Protein AF-A0A7S1Y1C9-F1 (afdb_monomer_lite)

Foldseek 3Di:
DDDDDDPDDPVRCCVQQVCQQVDFAPRWRGRDGVVCVVVLLVVCLVPLDQEAEAEDCQQVRVQVVSQVSNCVNQNPVSHAAYEYDYPDCPNHDPVSVVDPRYD

Radius of gyration: 14.87 Å; chains: 1; bounding box: 33×36×39 Å

Secondary structure (DSSP, 8-state):
------SS-HHHHHHHHGGGGG-EETTEE----HHHHHHHHHHHHHH--SEEEEE--TTSHHHHHHHHHHHHHH-TTT--EEEEE-S--TTS-HHHHT-TTB-

Structure (mmCIF, N/CA/C/O backbone):
data_AF-A0A7S1Y1C9-F1
#
_entry.id   AF-A0A7S1Y1C9-F1
#
loop_
_atom_site.group_PDB
_atom_site.id
_atom_site.type_symbol
_atom_site.label_atom_id
_atom_site.label_alt_id
_atom_site.label_comp_id
_atom_site.label_asym_id
_atom_site.label_entity_id
_atom_site.label_seq_id
_atom_site.pdbx_PDB_ins_code
_atom_site.Cartn_x
_atom_site.Cartn_y
_atom_site.Cartn_z
_atom_site.occupancy
_atom_site.B_iso_or_equiv
_atom_site.auth_seq_id
_atom_site.auth_comp_id
_atom_site.auth_asym_id
_atom_site.auth_atom_id
_atom_site.pdbx_PDB_model_num
ATOM 1 N N . GLU A 1 1 ? 8.794 -25.737 -10.162 1.00 67.81 1 GLU A N 1
ATOM 2 C CA . GLU A 1 1 ? 9.215 -24.558 -10.940 1.00 67.81 1 GLU A CA 1
ATOM 3 C C . GLU A 1 1 ? 7.942 -23.861 -11.404 1.00 67.81 1 GLU A C 1
ATOM 5 O O . GLU A 1 1 ? 7.110 -24.524 -12.014 1.00 67.81 1 GLU A O 1
ATOM 10 N N . ARG A 1 2 ? 7.676 -22.625 -10.960 1.00 68.38 2 ARG A N 1
ATOM 11 C CA . ARG A 1 2 ? 6.470 -21.890 -11.379 1.00 68.38 2 ARG A CA 1
ATOM 12 C C . ARG A 1 2 ? 6.792 -21.251 -12.723 1.00 68.38 2 ARG A C 1
ATOM 14 O O . ARG A 1 2 ? 7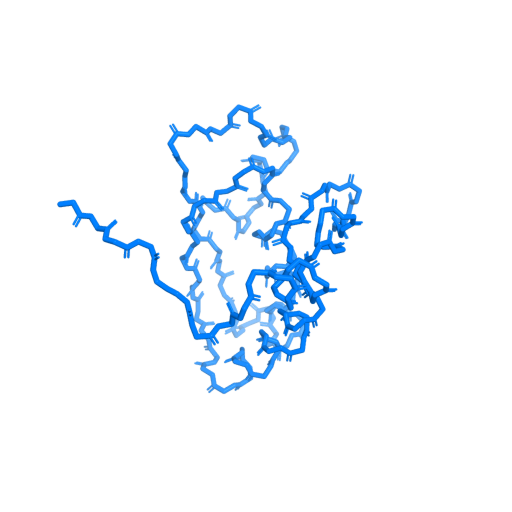.672 -20.403 -12.777 1.00 68.38 2 ARG A O 1
ATOM 21 N N . GLU A 1 3 ? 6.109 -21.659 -13.783 1.00 79.88 3 GLU A N 1
ATOM 22 C CA . GLU A 1 3 ?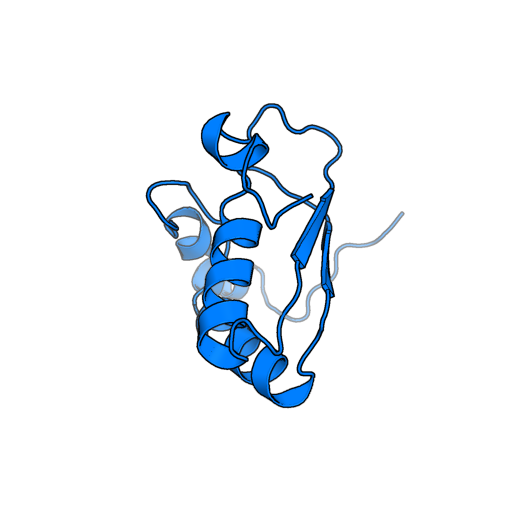 6.223 -20.968 -15.066 1.00 79.88 3 GLU A CA 1
ATOM 23 C C . GLU A 1 3 ? 5.535 -19.603 -14.973 1.00 79.88 3 GLU A C 1
ATOM 25 O O . GLU A 1 3 ? 4.352 -19.511 -14.629 1.00 79.88 3 GLU A O 1
ATOM 30 N N . GLU A 1 4 ? 6.273 -18.538 -15.275 1.00 73.00 4 GLU A N 1
ATOM 31 C CA . GLU A 1 4 ? 5.704 -17.204 -15.427 1.00 73.00 4 GLU A CA 1
ATOM 32 C C . GLU A 1 4 ? 4.988 -17.126 -16.777 1.00 73.00 4 GLU A C 1
ATOM 34 O O . GLU A 1 4 ? 5.609 -17.062 -17.836 1.00 73.00 4 GLU A O 1
ATOM 39 N N . ARG A 1 5 ? 3.656 -17.191 -16.743 1.00 79.88 5 ARG A N 1
ATOM 40 C CA . ARG A 1 5 ? 2.795 -17.050 -17.920 1.00 79.88 5 ARG A CA 1
ATOM 41 C C . ARG A 1 5 ? 1.892 -15.835 -17.743 1.00 79.88 5 ARG A C 1
ATOM 43 O O . ARG A 1 5 ? 1.359 -15.609 -16.658 1.00 79.88 5 ARG A O 1
ATOM 50 N N . THR A 1 6 ? 1.703 -15.081 -18.818 1.00 78.88 6 THR A N 1
ATOM 51 C CA . THR A 1 6 ? 0.768 -13.956 -18.899 1.00 78.88 6 THR A CA 1
ATOM 52 C C . THR A 1 6 ? 0.049 -14.003 -20.245 1.00 78.88 6 THR A C 1
ATOM 54 O O . THR A 1 6 ? 0.651 -14.354 -21.257 1.00 78.88 6 THR A O 1
ATOM 57 N N . GLU A 1 7 ? -1.238 -13.658 -20.253 1.00 85.81 7 GLU A N 1
ATOM 58 C CA . GLU A 1 7 ? -2.027 -13.493 -21.484 1.00 85.81 7 GLU A CA 1
ATOM 59 C C . GLU A 1 7 ? -1.678 -12.181 -22.212 1.00 85.81 7 GLU A C 1
ATOM 61 O O . GLU A 1 7 ? -2.046 -11.980 -23.369 1.00 85.81 7 GLU A O 1
ATOM 66 N N . LEU A 1 8 ? -0.961 -11.268 -21.545 1.00 84.44 8 LEU A N 1
ATOM 67 C CA . LEU A 1 8 ? -0.495 -10.021 -22.141 1.00 84.44 8 LEU A CA 1
ATOM 68 C C . LEU A 1 8 ? 0.840 -10.249 -22.861 1.00 84.44 8 LEU A C 1
ATOM 70 O O . LEU A 1 8 ? 1.808 -10.662 -22.219 1.00 84.44 8 LEU A O 1
ATOM 74 N N . PRO A 1 9 ? 0.954 -9.914 -24.160 1.00 90.31 9 PRO A N 1
ATOM 75 C CA . PRO A 1 9 ? 2.252 -9.842 -24.819 1.00 90.31 9 PRO A CA 1
ATOM 76 C C . PRO A 1 9 ? 3.196 -8.916 -24.043 1.00 90.31 9 PRO A C 1
ATOM 78 O O . PRO A 1 9 ? 2.772 -7.847 -23.607 1.00 90.31 9 PRO A O 1
ATOM 81 N N . VAL A 1 10 ? 4.475 -9.284 -23.915 1.00 85.81 10 VAL A N 1
ATOM 82 C CA . VAL A 1 10 ? 5.470 -8.512 -23.138 1.00 85.81 10 VAL A CA 1
ATOM 83 C C . VAL A 1 10 ? 5.494 -7.039 -23.551 1.00 85.81 10 VAL A C 1
ATOM 85 O O . VAL A 1 10 ? 5.363 -6.169 -22.700 1.00 85.8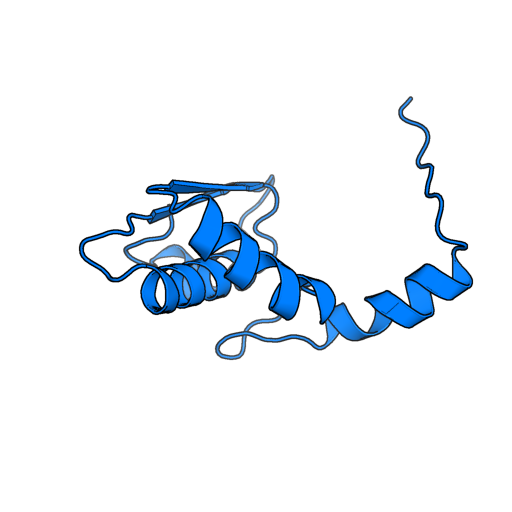1 10 VAL A O 1
ATOM 88 N N . ALA A 1 11 ? 5.522 -6.759 -24.856 1.00 89.50 11 ALA A N 1
ATOM 89 C CA . ALA A 1 11 ? 5.507 -5.390 -25.376 1.00 89.50 11 ALA A CA 1
ATOM 90 C C . ALA A 1 11 ? 4.258 -4.591 -24.951 1.00 89.50 11 ALA A C 1
ATOM 92 O O . ALA A 1 11 ? 4.328 -3.380 -24.751 1.00 89.50 11 ALA A O 1
ATOM 93 N N . LEU A 1 12 ? 3.107 -5.257 -24.800 1.00 87.88 12 LEU A N 1
ATOM 94 C CA . LEU A 1 12 ? 1.895 -4.615 -24.296 1.00 87.88 12 LEU A CA 1
ATOM 95 C C . LEU A 1 12 ? 1.994 -4.375 -22.786 1.00 87.88 12 LEU A C 1
ATOM 97 O O . LEU A 1 12 ? 1.654 -3.288 -22.331 1.00 87.88 12 LEU A O 1
ATOM 101 N N . ALA A 1 13 ? 2.478 -5.353 -22.017 1.00 85.94 13 ALA A N 1
ATOM 102 C CA . ALA A 1 13 ? 2.677 -5.196 -20.578 1.00 85.94 13 ALA A CA 1
ATOM 103 C C . ALA A 1 13 ? 3.651 -4.048 -20.266 1.00 85.94 13 ALA A C 1
ATOM 105 O O . ALA A 1 13 ? 3.341 -3.203 -19.433 1.00 85.94 13 ALA A O 1
ATOM 106 N N . GLU A 1 14 ? 4.768 -3.952 -20.986 1.00 86.25 14 GLU A N 1
ATOM 107 C CA . GLU A 1 14 ? 5.722 -2.843 -20.871 1.00 86.25 14 GLU A CA 1
ATOM 108 C C . GLU A 1 14 ? 5.070 -1.497 -21.194 1.00 86.25 14 GLU A C 1
ATOM 110 O O . GLU A 1 14 ? 5.252 -0.528 -20.461 1.00 86.25 14 GLU A O 1
ATOM 115 N N . HIS A 1 15 ? 4.257 -1.430 -22.250 1.00 86.75 15 HIS A N 1
ATOM 116 C CA . HIS A 1 15 ? 3.580 -0.190 -22.622 1.00 86.75 15 HIS A CA 1
ATOM 117 C C . HIS A 1 15 ? 2.543 0.259 -21.580 1.00 86.75 15 HIS A C 1
ATOM 119 O O . HIS A 1 15 ? 2.413 1.450 -21.307 1.00 86.75 15 HIS A O 1
ATOM 125 N N . LEU A 1 16 ? 1.804 -0.687 -20.993 1.00 84.50 16 LEU A N 1
ATOM 126 C CA . LEU A 1 16 ? 0.743 -0.400 -20.026 1.00 84.50 16 LEU A CA 1
ATOM 127 C C . LEU A 1 16 ? 1.267 -0.149 -18.608 1.00 84.50 16 LEU A C 1
ATOM 129 O O . LEU A 1 16 ? 0.696 0.660 -17.877 1.00 84.50 16 LEU A O 1
ATOM 133 N N . LEU A 1 17 ? 2.323 -0.860 -18.210 1.00 86.00 17 LEU A N 1
ATOM 134 C CA . LEU A 1 17 ? 2.818 -0.891 -16.834 1.00 86.00 17 LEU A CA 1
ATOM 135 C C . LEU A 1 17 ? 4.140 -0.149 -16.661 1.00 86.00 17 LEU A C 1
ATOM 137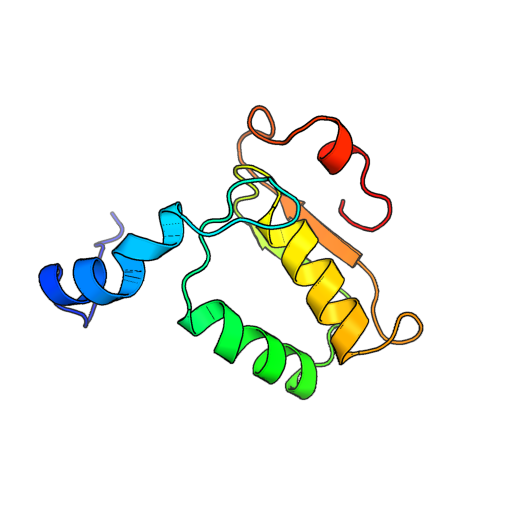 O O . LEU A 1 17 ? 4.480 0.190 -15.535 1.00 86.00 17 LEU A O 1
ATOM 141 N N . GLY A 1 18 ? 4.874 0.151 -17.736 1.00 83.00 18 GLY A N 1
ATOM 142 C CA . GLY A 1 18 ? 6.206 0.758 -17.656 1.00 83.00 18 GLY A CA 1
ATOM 143 C C . GLY A 1 18 ? 6.230 2.096 -16.920 1.00 83.00 18 GLY A C 1
ATOM 144 O O . GLY A 1 18 ? 7.205 2.418 -16.260 1.00 83.00 18 GLY A O 1
ATOM 145 N N . ALA A 1 19 ? 5.126 2.848 -16.933 1.00 84.75 19 ALA A N 1
ATOM 146 C CA . ALA A 1 19 ? 5.039 4.110 -16.203 1.00 84.75 19 ALA A CA 1
ATOM 147 C C . ALA A 1 19 ? 4.877 3.956 -14.674 1.00 84.75 19 ALA A C 1
ATOM 149 O O . ALA A 1 19 ? 4.954 4.955 -13.959 1.00 84.75 19 ALA A O 1
ATOM 150 N N . GLN A 1 20 ? 4.636 2.743 -14.156 1.00 88.75 20 GLN A N 1
ATOM 151 C CA . GLN A 1 20 ? 4.378 2.515 -12.726 1.00 88.75 20 GLN A CA 1
ATOM 152 C C . GLN A 1 20 ? 5.564 2.909 -11.838 1.00 88.75 20 GLN A C 1
ATOM 154 O O . GLN A 1 20 ? 5.354 3.349 -10.712 1.00 88.75 20 GLN A O 1
ATOM 159 N N . GLU A 1 21 ? 6.791 2.823 -12.361 1.00 86.38 21 GLU A N 1
ATOM 160 C CA . GLU A 1 21 ? 8.024 3.201 -11.658 1.00 86.38 21 GLU A CA 1
ATOM 161 C C . GLU A 1 21 ? 8.088 4.698 -11.310 1.00 86.38 21 GLU A C 1
ATOM 163 O O . GLU A 1 21 ? 8.771 5.097 -10.366 1.00 86.38 21 GLU A O 1
ATOM 168 N N . PHE A 1 22 ? 7.336 5.532 -12.037 1.00 90.56 22 PHE A N 1
ATOM 169 C CA . PHE A 1 22 ? 7.258 6.973 -11.801 1.00 90.56 22 PHE A CA 1
ATOM 170 C C . PHE A 1 22 ? 6.148 7.366 -10.832 1.00 90.56 22 PHE A C 1
ATOM 172 O O . PHE A 1 22 ? 6.020 8.548 -10.500 1.00 90.56 22 PHE A O 1
ATOM 179 N N . THR A 1 23 ? 5.312 6.422 -10.391 1.00 93.75 23 THR A N 1
ATOM 180 C CA . THR A 1 23 ? 4.260 6.771 -9.439 1.00 93.75 23 THR A CA 1
ATOM 181 C C . THR A 1 23 ? 4.849 6.981 -8.055 1.00 93.75 23 THR A C 1
ATOM 183 O O . THR A 1 23 ? 5.796 6.324 -7.627 1.00 93.75 23 THR A O 1
ATOM 186 N N . MET A 1 24 ? 4.313 7.972 -7.354 1.00 95.44 24 MET A N 1
ATOM 187 C CA . MET A 1 24 ? 4.766 8.335 -6.023 1.00 95.44 24 MET A CA 1
ATOM 188 C C . MET A 1 24 ? 3.559 8.663 -5.163 1.00 95.44 24 MET A C 1
ATOM 190 O O . MET A 1 24 ? 2.585 9.251 -5.638 1.00 95.44 24 MET A O 1
ATOM 194 N N . TRP A 1 25 ? 3.652 8.343 -3.880 1.00 96.19 25 TRP A N 1
ATOM 195 C CA . TRP A 1 25 ? 2.700 8.803 -2.884 1.00 96.19 25 TRP A CA 1
ATOM 196 C C . TRP A 1 25 ? 3.451 9.473 -1.744 1.00 96.19 25 TRP A C 1
ATOM 198 O O . TRP A 1 25 ? 4.408 8.918 -1.212 1.00 96.19 25 TRP A O 1
ATOM 208 N N . ARG A 1 26 ? 3.058 10.709 -1.409 1.00 94.12 26 ARG A N 1
ATOM 209 C CA . ARG A 1 26 ? 3.721 11.538 -0.382 1.00 94.12 26 ARG A CA 1
ATOM 210 C C . ARG A 1 26 ? 5.248 11.650 -0.556 1.00 94.12 26 ARG A C 1
ATOM 212 O O . ARG A 1 26 ? 5.980 11.744 0.418 1.00 94.12 26 ARG A O 1
ATOM 219 N N . GLY A 1 27 ? 5.723 11.666 -1.803 1.00 94.69 27 GLY A N 1
ATOM 220 C CA . GLY A 1 27 ? 7.150 11.790 -2.119 1.00 94.69 27 GLY A CA 1
ATOM 221 C C . GLY A 1 27 ? 7.953 10.488 -2.024 1.00 94.69 27 GLY A C 1
ATOM 222 O O . GLY A 1 27 ? 9.160 10.528 -2.238 1.00 94.69 27 GLY A O 1
ATOM 223 N N . VAL A 1 28 ? 7.309 9.342 -1.777 1.00 95.50 28 VAL A N 1
ATOM 224 C CA . VAL A 1 28 ? 7.945 8.016 -1.790 1.00 95.50 28 VAL A CA 1
ATOM 225 C C . VAL A 1 28 ? 7.485 7.245 -3.026 1.00 95.50 28 VAL A C 1
ATOM 227 O O . VAL A 1 28 ? 6.303 7.279 -3.376 1.00 95.50 28 VAL A O 1
ATOM 230 N N . SER A 1 29 ? 8.422 6.587 -3.715 1.00 94.12 29 SER A N 1
ATOM 231 C CA . SER A 1 29 ? 8.119 5.799 -4.914 1.00 94.12 29 SER A CA 1
ATOM 232 C C . SER A 1 29 ? 7.150 4.667 -4.587 1.00 94.12 29 SER A C 1
ATOM 234 O O . SER A 1 29 ? 7.281 3.968 -3.582 1.00 94.12 29 SER A O 1
ATOM 236 N N . MET A 1 30 ? 6.168 4.515 -5.462 1.00 91.69 30 MET A N 1
ATOM 237 C CA . MET A 1 30 ? 5.132 3.505 -5.418 1.00 91.69 30 MET A CA 1
ATOM 238 C C . MET A 1 30 ? 5.152 2.777 -6.766 1.00 91.69 30 MET A C 1
ATOM 240 O O . MET A 1 30 ? 5.375 3.396 -7.794 1.00 91.69 30 MET A O 1
ATOM 244 N N . TYR A 1 31 ? 4.937 1.463 -6.780 1.00 92.19 31 TYR A N 1
ATOM 245 C CA . TYR A 1 31 ? 4.923 0.655 -8.009 1.00 92.19 31 TYR A CA 1
ATOM 246 C C . TYR A 1 31 ? 3.487 0.243 -8.332 1.00 92.19 31 TYR A C 1
ATOM 248 O O . TYR A 1 31 ? 3.155 -0.939 -8.402 1.00 92.19 31 TYR A O 1
ATOM 256 N N . LYS A 1 32 ? 2.602 1.238 -8.428 1.00 93.06 32 LYS A N 1
ATOM 257 C CA . LYS A 1 32 ? 1.191 1.045 -8.775 1.00 93.06 32 LYS A CA 1
ATOM 258 C C . LYS A 1 32 ? 0.932 1.707 -10.118 1.00 93.06 32 LYS A C 1
ATOM 260 O O . LYS A 1 32 ? 1.307 2.851 -10.338 1.00 93.06 32 LYS A O 1
ATOM 265 N N . CYS A 1 33 ? 0.309 0.991 -11.038 1.00 91.88 33 CYS A N 1
ATOM 266 C CA . CYS A 1 33 ? -0.020 1.510 -12.358 1.00 91.88 33 CYS A CA 1
ATOM 267 C C . CYS A 1 33 ? -1.360 2.264 -12.337 1.00 91.88 33 CYS A C 1
ATOM 269 O O . CYS A 1 33 ? -2.134 2.176 -11.387 1.00 91.88 33 CYS A O 1
ATOM 271 N N . MET A 1 34 ? -1.693 2.979 -13.415 1.00 89.38 34 MET A N 1
ATOM 272 C CA . MET A 1 34 ? -2.958 3.731 -13.500 1.00 89.38 34 MET A CA 1
ATOM 273 C C . MET A 1 34 ? -4.208 2.853 -13.330 1.00 89.38 34 MET A C 1
ATOM 275 O O . MET A 1 34 ? -5.236 3.328 -12.850 1.00 89.38 34 MET A O 1
ATOM 279 N N . TYR A 1 35 ? -4.124 1.568 -13.681 1.00 91.06 35 TYR A N 1
ATOM 280 C CA . TYR A 1 35 ? -5.219 0.625 -13.460 1.00 91.06 35 TYR A CA 1
ATOM 281 C C . TYR A 1 35 ? -5.460 0.373 -11.973 1.00 91.06 35 TYR A C 1
ATOM 283 O O . TYR A 1 35 ? -6.613 0.308 -11.560 1.00 91.06 35 TYR A O 1
ATOM 291 N N . ASP A 1 36 ? -4.410 0.315 -11.153 1.00 93.19 36 ASP A N 1
ATOM 292 C CA . ASP A 1 36 ? -4.543 0.178 -9.701 1.00 93.19 36 ASP A CA 1
ATOM 293 C C . ASP A 1 36 ? -5.316 1.366 -9.116 1.00 93.19 36 ASP A C 1
ATOM 295 O O . ASP A 1 36 ? -6.251 1.185 -8.333 1.00 93.19 36 ASP A O 1
ATOM 299 N N . PHE A 1 37 ? -4.991 2.583 -9.559 1.00 92.69 37 PHE A N 1
ATOM 300 C CA . PHE A 1 37 ? -5.692 3.798 -9.138 1.00 92.69 37 PHE A CA 1
ATOM 301 C C . PHE A 1 37 ? -7.183 3.790 -9.486 1.00 92.69 37 PHE A C 1
ATOM 303 O O . PHE A 1 37 ? -7.963 4.422 -8.778 1.00 92.69 37 PHE A O 1
ATOM 310 N N . LEU A 1 38 ? -7.589 3.076 -10.540 1.00 94.00 38 LEU A N 1
ATOM 311 C CA . LEU A 1 38 ? -8.996 2.901 -10.895 1.00 94.00 38 LEU A CA 1
ATOM 312 C C . LEU A 1 38 ? -9.653 1.745 -10.130 1.00 94.00 38 LEU A C 1
ATOM 314 O O . LEU A 1 38 ? -10.783 1.878 -9.665 1.00 94.00 38 LEU A O 1
ATOM 318 N N . MET A 1 39 ? -8.965 0.611 -10.007 1.00 96.38 39 MET A N 1
ATOM 319 C CA . MET A 1 39 ? -9.549 -0.637 -9.515 1.00 96.38 39 MET A CA 1
ATOM 320 C C . MET A 1 39 ? -9.666 -0.686 -7.993 1.00 96.38 39 MET A C 1
ATOM 322 O O . MET A 1 39 ? -10.693 -1.125 -7.478 1.00 96.38 39 MET A O 1
ATOM 326 N N . TYR A 1 40 ? -8.654 -0.226 -7.253 1.00 96.94 40 TYR A N 1
ATOM 327 C CA . TYR A 1 40 ? -8.688 -0.299 -5.792 1.00 96.94 40 TYR A CA 1
ATOM 328 C C . TYR A 1 40 ? -9.816 0.525 -5.150 1.00 96.94 40 TYR A C 1
ATOM 330 O O . TYR A 1 40 ? -10.446 -0.002 -4.235 1.00 96.94 40 TYR A O 1
ATOM 338 N N . PRO A 1 41 ? -10.160 1.749 -5.603 1.00 96.00 41 PRO A N 1
ATOM 339 C CA . PRO A 1 41 ? -11.328 2.456 -5.074 1.00 96.00 41 PRO A CA 1
ATOM 340 C C . PRO A 1 41 ? -12.630 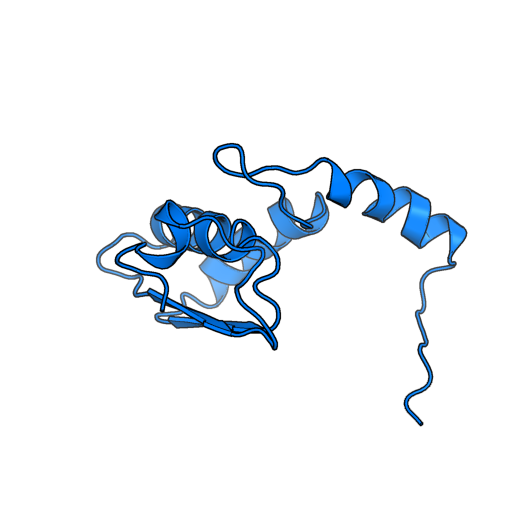1.665 -5.254 1.00 96.00 41 PRO A C 1
ATOM 342 O O . PRO A 1 41 ? -13.423 1.573 -4.318 1.00 96.00 41 PRO A O 1
ATOM 345 N N . LEU A 1 42 ? -12.829 1.053 -6.429 1.00 97.44 42 LEU A N 1
ATOM 346 C CA . LEU A 1 42 ? -14.003 0.219 -6.709 1.00 97.44 42 LEU A CA 1
ATOM 347 C C . LEU A 1 42 ? -14.044 -0.993 -5.772 1.00 97.44 42 LEU A C 1
ATOM 349 O O . LEU A 1 42 ? -15.061 -1.243 -5.127 1.00 97.44 42 LEU A O 1
ATOM 353 N N . LEU A 1 43 ? -12.909 -1.682 -5.628 1.00 97.44 43 LEU A N 1
ATOM 354 C CA . LEU A 1 43 ? -12.767 -2.838 -4.748 1.00 97.44 43 LEU A CA 1
ATOM 355 C C . LEU A 1 43 ? -13.032 -2.484 -3.278 1.00 97.44 43 LEU A C 1
ATOM 357 O O . LEU A 1 43 ? -13.696 -3.234 -2.566 1.00 97.44 43 LEU A O 1
ATOM 361 N N . LEU A 1 44 ? -12.527 -1.338 -2.814 1.00 96.75 44 LEU A N 1
ATOM 362 C CA . LEU A 1 44 ? -12.740 -0.868 -1.447 1.00 96.75 44 LEU A CA 1
ATOM 363 C C . LEU A 1 44 ? -14.217 -0.579 -1.189 1.00 96.75 44 LEU A C 1
ATOM 365 O O . LEU A 1 44 ? -14.735 -1.010 -0.162 1.00 96.75 44 LEU A O 1
ATOM 369 N N . GLN A 1 45 ? -14.903 0.104 -2.109 1.00 95.62 45 GLN A N 1
ATOM 370 C CA . GLN A 1 45 ? -16.337 0.379 -1.975 1.00 95.62 45 GLN A CA 1
ATOM 371 C C . GLN A 1 45 ? -17.174 -0.902 -1.935 1.00 95.62 45 GLN A C 1
ATOM 373 O O . GLN A 1 45 ? -18.124 -0.979 -1.156 1.00 95.62 45 GLN A O 1
ATOM 378 N N . GLU A 1 46 ? -16.808 -1.903 -2.735 1.00 97.31 46 GLU A N 1
ATOM 379 C CA . GLU A 1 46 ? -17.504 -3.187 -2.791 1.00 97.31 46 GLU A CA 1
ATOM 380 C C . GLU A 1 46 ? -17.263 -4.035 -1.534 1.00 97.31 46 GLU A C 1
ATOM 382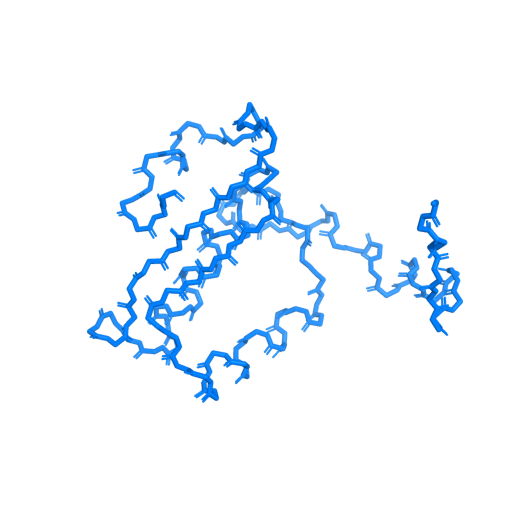 O O . GLU A 1 46 ? -18.214 -4.483 -0.894 1.00 97.31 46 GLU A O 1
ATOM 387 N N . LEU A 1 47 ? -15.999 -4.238 -1.150 1.00 96.56 47 LEU A N 1
ATOM 388 C CA . LEU A 1 47 ? -15.635 -5.157 -0.068 1.00 96.56 47 LEU A CA 1
ATOM 389 C C . LEU A 1 47 ? -15.724 -4.535 1.326 1.00 96.56 47 LEU A C 1
ATOM 391 O O . LEU A 1 47 ? -15.901 -5.256 2.307 1.00 96.56 47 LEU A O 1
ATOM 395 N N . ARG A 1 48 ? -15.554 -3.212 1.428 1.00 95.62 48 ARG A N 1
ATOM 396 C CA . ARG A 1 48 ? -15.509 -2.443 2.684 1.00 95.62 48 ARG A CA 1
ATOM 397 C C . ARG A 1 48 ? -14.663 -3.115 3.785 1.00 95.62 48 ARG A C 1
ATOM 399 O O . ARG A 1 48 ? -15.165 -3.340 4.892 1.00 95.62 48 ARG A O 1
ATOM 406 N N . PRO A 1 49 ? -13.394 -3.474 3.509 1.00 96.19 49 PRO A N 1
ATOM 407 C CA . PRO A 1 49 ? -12.575 -4.229 4.452 1.00 96.19 49 PRO A CA 1
ATOM 408 C C . PRO A 1 49 ? -12.297 -3.439 5.738 1.00 96.19 49 PRO A C 1
ATOM 410 O O . PRO A 1 49 ? -12.219 -2.215 5.729 1.00 96.19 49 PRO A O 1
ATOM 413 N N . LYS A 1 50 ? -12.080 -4.154 6.850 1.00 95.50 50 LYS A N 1
ATOM 414 C CA . LYS A 1 50 ? -11.545 -3.577 8.101 1.00 95.50 50 LYS A CA 1
ATOM 415 C C . LYS A 1 50 ? -10.022 -3.662 8.195 1.00 95.50 50 LYS A C 1
ATOM 417 O O . LYS A 1 50 ? -9.414 -2.870 8.906 1.00 95.50 50 LYS A O 1
ATOM 422 N N . THR A 1 51 ? -9.425 -4.602 7.472 1.00 96.00 51 THR A N 1
ATOM 423 C CA . THR A 1 51 ? -7.980 -4.822 7.439 1.00 96.00 51 THR A CA 1
ATOM 424 C C . THR A 1 51 ? -7.571 -5.171 6.019 1.00 96.00 51 THR A C 1
ATOM 426 O O . THR A 1 51 ? -8.247 -5.973 5.373 1.00 96.00 51 THR A O 1
ATOM 429 N N . ILE A 1 52 ? -6.469 -4.596 5.545 1.00 97.44 52 ILE A N 1
ATOM 430 C CA . ILE A 1 52 ? -5.825 -4.986 4.285 1.00 97.44 52 ILE A CA 1
ATOM 431 C C . ILE A 1 52 ? -4.483 -5.619 4.627 1.00 97.44 52 ILE A C 1
ATOM 433 O O . ILE A 1 52 ? -3.726 -5.070 5.422 1.00 97.44 52 ILE A O 1
ATOM 437 N N . ILE A 1 53 ? -4.209 -6.780 4.041 1.00 97.75 53 ILE A N 1
ATOM 438 C CA . ILE A 1 53 ? -2.922 -7.461 4.169 1.00 97.75 53 ILE A CA 1
ATOM 439 C C . ILE A 1 53 ? -2.177 -7.262 2.852 1.00 97.75 53 ILE A C 1
ATOM 441 O O . ILE A 1 53 ? -2.694 -7.615 1.791 1.00 97.75 53 ILE A O 1
ATOM 445 N N . GLU A 1 54 ? -0.988 -6.680 2.927 1.00 96.38 54 GLU A N 1
ATOM 446 C CA . GLU A 1 54 ? -0.091 -6.442 1.802 1.00 96.38 54 GLU A CA 1
ATOM 447 C C . GLU A 1 54 ? 1.162 -7.315 1.951 1.00 96.38 54 GLU A C 1
ATOM 449 O O . GLU A 1 54 ? 1.763 -7.412 3.021 1.00 96.38 54 GLU A O 1
ATOM 454 N N . THR A 1 55 ? 1.563 -7.969 0.864 1.00 97.00 55 THR A N 1
ATOM 455 C CA . THR A 1 55 ? 2.813 -8.732 0.798 1.00 97.00 55 THR A CA 1
ATOM 456 C C . THR A 1 55 ? 3.709 -8.099 -0.256 1.00 97.00 55 THR A C 1
ATOM 458 O O . THR A 1 55 ? 3.303 -7.989 -1.412 1.00 97.00 55 THR A O 1
ATOM 461 N N . GLY A 1 56 ? 4.914 -7.703 0.149 1.00 96.00 56 GLY A N 1
ATOM 462 C CA . GLY A 1 56 ? 5.818 -6.853 -0.619 1.00 96.00 56 GLY A CA 1
ATOM 463 C C . GLY A 1 56 ? 5.615 -5.382 -0.258 1.00 96.00 56 GLY A C 1
ATOM 464 O O . GLY A 1 56 ? 4.845 -4.685 -0.914 1.00 96.00 56 GLY A O 1
ATOM 465 N N . SER A 1 57 ? 6.307 -4.921 0.783 1.00 95.62 57 SER A N 1
ATOM 466 C CA . SER A 1 57 ? 6.308 -3.524 1.219 1.00 95.62 57 SER A CA 1
ATOM 467 C C . SER A 1 57 ? 7.181 -2.655 0.314 1.00 95.62 57 SER A C 1
ATOM 469 O O . SER A 1 57 ? 6.832 -1.505 0.062 1.00 95.62 57 SER A O 1
ATOM 471 N N . PHE A 1 58 ? 8.307 -3.174 -0.190 1.00 95.31 58 PHE A N 1
ATOM 472 C CA . PHE A 1 58 ? 9.314 -2.418 -0.940 1.00 95.31 58 PHE A CA 1
ATOM 473 C C . PHE A 1 58 ? 9.698 -1.099 -0.229 1.00 95.31 58 PHE A C 1
ATOM 475 O O . PHE A 1 58 ? 10.394 -1.138 0.781 1.00 95.31 58 PHE A O 1
ATOM 482 N N . CYS A 1 59 ? 9.222 0.061 -0.701 1.00 96.19 59 CYS A N 1
ATOM 483 C CA . CYS A 1 59 ? 9.435 1.371 -0.064 1.00 96.19 59 CYS A CA 1
ATOM 484 C C . CYS A 1 59 ? 8.309 1.810 0.894 1.00 96.19 59 CYS A C 1
ATOM 486 O O . CYS A 1 59 ? 8.351 2.912 1.431 1.00 96.19 59 CYS A O 1
ATOM 488 N N . GLY A 1 60 ? 7.268 1.001 1.081 1.00 96.06 60 GLY A N 1
ATOM 489 C CA . GLY A 1 60 ? 6.134 1.249 1.979 1.00 96.06 60 GLY A CA 1
ATOM 490 C C . GLY A 1 60 ? 5.077 2.228 1.453 1.00 96.06 60 GLY A C 1
ATOM 491 O O . GLY A 1 60 ? 4.010 2.364 2.050 1.00 96.06 60 GLY A O 1
ATOM 492 N N . ALA A 1 61 ? 5.319 2.899 0.322 1.00 96.62 61 ALA A N 1
ATOM 493 C CA . ALA A 1 61 ? 4.408 3.917 -0.206 1.00 96.62 61 ALA A CA 1
ATOM 494 C C . ALA A 1 61 ? 3.030 3.363 -0.600 1.00 96.62 61 ALA A C 1
ATOM 496 O O . ALA A 1 61 ? 2.029 4.061 -0.433 1.00 96.62 61 ALA A O 1
ATOM 497 N N . SER A 1 62 ? 2.960 2.123 -1.101 1.00 96.88 62 SER A N 1
ATOM 498 C CA . SER A 1 62 ? 1.691 1.498 -1.494 1.00 96.88 62 SER A CA 1
ATOM 499 C C . SER A 1 62 ? 0.776 1.248 -0.303 1.00 96.88 62 SER A C 1
ATOM 501 O O . SER A 1 62 ? -0.415 1.535 -0.409 1.00 96.88 62 SER A O 1
ATOM 503 N N . ALA A 1 63 ? 1.321 0.809 0.836 1.00 97.31 63 ALA A N 1
ATOM 504 C CA . ALA A 1 63 ? 0.570 0.691 2.080 1.00 97.31 63 ALA A CA 1
ATOM 505 C C . ALA A 1 63 ? 0.013 2.058 2.502 1.00 97.31 63 ALA A C 1
ATOM 507 O O . ALA A 1 63 ? -1.184 2.201 2.733 1.00 97.31 63 ALA A O 1
ATOM 508 N N . VAL A 1 64 ? 0.839 3.107 2.518 1.00 97.25 64 VAL A N 1
ATOM 509 C CA . VAL A 1 64 ? 0.377 4.458 2.887 1.00 97.25 64 VAL A CA 1
ATOM 510 C C . VAL A 1 64 ? -0.718 4.960 1.948 1.00 97.25 64 VAL A C 1
ATOM 512 O O . VAL A 1 64 ? -1.748 5.459 2.402 1.00 97.25 64 VAL A O 1
ATOM 515 N N . TRP A 1 65 ? -0.533 4.785 0.641 1.00 97.31 65 TRP A N 1
ATOM 516 C CA . TRP A 1 65 ? -1.536 5.136 -0.357 1.00 97.31 65 TRP A CA 1
ATOM 517 C C . TRP A 1 65 ? -2.845 4.372 -0.158 1.00 97.31 65 TRP A C 1
ATOM 519 O O . TRP A 1 65 ? -3.917 4.975 -0.155 1.00 97.31 65 TRP A O 1
ATOM 529 N N . MET A 1 66 ? -2.768 3.060 0.061 1.00 97.69 66 MET A N 1
ATOM 530 C CA . MET A 1 66 ? -3.937 2.218 0.288 1.00 97.69 66 MET A CA 1
ATOM 531 C C . MET A 1 66 ? -4.682 2.616 1.566 1.00 97.69 66 MET A C 1
ATOM 533 O O . MET A 1 66 ? -5.911 2.642 1.580 1.00 97.69 66 MET A O 1
ATOM 537 N N . HIS A 1 67 ? -3.954 2.978 2.625 1.00 96.75 67 HIS A N 1
ATOM 538 C CA . HIS A 1 67 ? -4.539 3.453 3.875 1.00 96.75 67 HIS A CA 1
ATOM 539 C C . HIS A 1 67 ? -5.281 4.777 3.663 1.00 96.75 67 HIS A C 1
ATOM 541 O O . HIS A 1 67 ? -6.423 4.924 4.104 1.00 96.75 67 HIS A O 1
ATOM 547 N N . ASP A 1 68 ? -4.657 5.733 2.972 1.00 96.25 68 ASP A N 1
ATOM 548 C CA . ASP A 1 68 ? -5.270 7.026 2.655 1.00 96.25 68 ASP A CA 1
ATOM 549 C C . ASP A 1 68 ? -6.513 6.844 1.774 1.00 96.25 68 ASP A C 1
ATOM 551 O O . ASP A 1 68 ? -7.553 7.475 1.998 1.00 96.25 68 ASP A O 1
ATOM 555 N N . LEU A 1 69 ? -6.435 5.929 0.805 1.00 96.38 69 LEU A N 1
ATOM 556 C CA . LEU A 1 69 ? -7.539 5.609 -0.083 1.00 96.38 69 LEU A CA 1
ATOM 557 C C . LEU A 1 69 ? -8.702 4.954 0.669 1.00 96.38 69 LEU A C 1
ATOM 559 O O . LEU A 1 69 ? -9.844 5.381 0.497 1.00 96.38 69 LEU A O 1
ATOM 563 N N . ALA A 1 70 ? -8.433 3.964 1.522 1.00 96.88 70 ALA A N 1
ATOM 564 C CA . ALA A 1 70 ? -9.443 3.299 2.342 1.00 96.88 70 ALA A CA 1
ATOM 565 C C . ALA A 1 70 ? -10.079 4.265 3.347 1.00 96.88 70 ALA A C 1
ATOM 567 O O . ALA A 1 70 ? -11.302 4.302 3.465 1.00 96.88 70 ALA A O 1
ATOM 568 N N . THR A 1 71 ? -9.278 5.126 3.977 1.00 95.88 71 THR A N 1
ATOM 569 C CA . THR A 1 71 ? -9.769 6.192 4.861 1.00 95.88 71 THR A CA 1
ATOM 570 C C . THR A 1 71 ? -10.728 7.124 4.122 1.00 95.88 71 THR A C 1
ATOM 572 O O . THR A 1 71 ? -11.816 7.412 4.617 1.00 95.88 71 THR A O 1
ATOM 575 N N . THR A 1 72 ? -10.360 7.547 2.909 1.00 95.00 72 THR A N 1
ATOM 576 C CA . THR A 1 72 ? -11.178 8.443 2.077 1.00 95.00 72 THR A CA 1
ATOM 577 C C . THR A 1 72 ? -12.468 7.773 1.597 1.00 95.00 72 THR A C 1
ATOM 579 O O . THR A 1 72 ? -13.519 8.406 1.566 1.00 95.00 72 THR A O 1
ATOM 582 N N . ASN A 1 73 ? -12.406 6.495 1.213 1.00 94.19 73 ASN A N 1
ATOM 583 C CA . ASN A 1 73 ? -13.539 5.773 0.629 1.00 94.19 73 ASN A CA 1
ATOM 584 C C . ASN A 1 73 ? -14.525 5.242 1.671 1.00 94.19 73 ASN A C 1
ATOM 586 O O . ASN A 1 73 ? -15.728 5.183 1.409 1.00 94.19 73 ASN A O 1
ATOM 590 N N . LEU A 1 74 ? -14.022 4.803 2.823 1.00 94.88 74 LEU A N 1
ATOM 591 C CA . LEU A 1 74 ? -14.807 4.054 3.799 1.00 94.88 74 LEU A CA 1
ATOM 592 C C . LEU A 1 74 ? -15.177 4.877 5.029 1.00 94.88 74 LEU A C 1
ATOM 594 O O . LEU A 1 74 ? -16.202 4.557 5.623 1.00 94.88 74 LEU A O 1
ATOM 598 N N . GLY A 1 75 ? -14.404 5.916 5.367 1.00 92.81 75 GLY A N 1
ATOM 599 C CA . GLY A 1 75 ? -14.517 6.661 6.625 1.00 92.81 75 GLY A CA 1
ATOM 600 C C . GLY A 1 75 ? -13.685 6.030 7.747 1.00 92.81 75 GLY A C 1
ATOM 601 O O . GLY A 1 75 ? -13.496 4.813 7.789 1.00 92.81 75 GLY A O 1
ATOM 602 N N . THR A 1 76 ? -13.172 6.848 8.670 1.00 87.69 76 THR A N 1
ATOM 603 C CA . THR A 1 76 ? -12.270 6.409 9.757 1.00 87.69 76 THR A CA 1
ATOM 604 C C . THR A 1 76 ? -12.960 5.530 10.798 1.00 87.69 76 THR A C 1
ATOM 606 O O . THR A 1 76 ? -12.313 4.719 11.447 1.00 87.69 76 THR A O 1
ATOM 609 N N . GLU A 1 77 ? -14.276 5.643 10.948 1.00 88.38 77 GLU A N 1
ATOM 610 C CA . GLU A 1 77 ? -15.089 4.780 11.807 1.00 88.38 77 GLU A CA 1
ATOM 611 C C . GLU A 1 77 ? -15.324 3.391 11.196 1.00 88.38 77 GLU A C 1
ATOM 613 O O . GLU A 1 77 ? -15.642 2.416 11.884 1.00 88.38 77 GLU A O 1
ATOM 618 N N . ASN A 1 78 ? -15.175 3.297 9.875 1.00 82.50 78 ASN A N 1
ATOM 619 C CA . ASN A 1 78 ? -15.538 2.133 9.090 1.00 82.50 78 ASN A CA 1
ATOM 620 C C . ASN A 1 78 ? -14.337 1.386 8.500 1.00 82.50 78 ASN A C 1
ATOM 622 O O . ASN A 1 78 ? -14.528 0.283 7.987 1.00 82.50 78 ASN A O 1
ATOM 626 N N . TRP A 1 79 ? -13.132 1.916 8.673 1.00 91.69 79 TRP A N 1
ATOM 627 C CA . TRP A 1 79 ? -11.850 1.384 8.225 1.00 91.69 79 TRP A CA 1
ATOM 628 C C . TRP A 1 79 ? -10.926 1.129 9.426 1.00 91.69 79 TRP A C 1
ATOM 630 O O . TRP A 1 79 ? -11.068 1.774 10.461 1.00 91.69 79 TRP A O 1
ATOM 640 N N . GLY A 1 80 ? -10.021 0.154 9.315 1.00 91.19 80 GLY A N 1
ATOM 641 C CA . GLY A 1 80 ? -9.055 -0.175 10.365 1.00 91.19 80 GLY A CA 1
ATOM 642 C C . GLY A 1 80 ? -7.625 0.129 9.939 1.00 91.19 80 GLY A C 1
ATOM 643 O O . GLY A 1 80 ? -7.207 1.283 9.943 1.00 91.19 80 GLY A O 1
ATOM 644 N N . LYS A 1 81 ? -6.857 -0.916 9.619 1.00 95.38 81 LYS A N 1
ATOM 645 C CA . LYS A 1 81 ? -5.404 -0.817 9.416 1.00 95.38 81 LYS A CA 1
ATOM 646 C C . LYS A 1 81 ? -4.900 -1.635 8.234 1.00 95.38 81 LYS A C 1
ATOM 648 O O . LYS A 1 81 ? -5.610 -2.484 7.690 1.00 95.38 81 LYS A O 1
ATOM 653 N N . ILE A 1 82 ? -3.638 -1.414 7.896 1.00 97.62 82 ILE A N 1
ATOM 654 C CA . ILE A 1 82 ? -2.888 -2.253 6.963 1.00 97.62 82 ILE A CA 1
ATOM 655 C C . ILE A 1 82 ? -1.865 -3.064 7.736 1.00 97.62 82 ILE A C 1
ATOM 657 O O . ILE A 1 82 ? -1.282 -2.562 8.689 1.00 97.62 82 ILE A O 1
ATOM 661 N N . ILE A 1 83 ? -1.679 -4.311 7.321 1.00 97.56 83 ILE A N 1
ATOM 662 C CA . ILE A 1 83 ? -0.557 -5.147 7.738 1.00 97.56 83 ILE A CA 1
ATOM 663 C C . ILE A 1 83 ? 0.289 -5.368 6.486 1.00 97.56 83 ILE A C 1
ATOM 665 O O . ILE A 1 83 ? -0.205 -5.987 5.542 1.00 97.56 83 ILE A O 1
ATOM 669 N N . SER A 1 84 ? 1.508 -4.831 6.442 1.00 97.50 84 SER A N 1
ATOM 670 C CA . SER A 1 84 ? 2.411 -4.941 5.291 1.00 97.50 84 SER A CA 1
ATOM 671 C C . SER A 1 84 ? 3.661 -5.722 5.682 1.00 97.50 84 SER A C 1
ATOM 673 O O . SER A 1 84 ? 4.346 -5.396 6.644 1.00 97.50 84 SER A O 1
ATOM 675 N N . SER A 1 85 ? 3.953 -6.783 4.935 1.00 96.94 85 SER A N 1
ATOM 676 C CA . SER A 1 85 ? 5.099 -7.656 5.204 1.00 96.94 85 SER A CA 1
ATOM 677 C C . SER A 1 85 ? 5.994 -7.795 3.983 1.00 96.94 85 SER A C 1
ATOM 679 O O . SER A 1 85 ? 5.494 -7.957 2.870 1.00 96.94 85 SER A O 1
ATOM 681 N N . ASP A 1 86 ? 7.303 -7.848 4.201 1.00 97.19 86 ASP A N 1
ATOM 682 C CA . ASP A 1 86 ? 8.315 -8.070 3.169 1.00 97.19 86 ASP A CA 1
ATOM 683 C C . ASP A 1 86 ? 9.448 -8.950 3.725 1.00 97.19 86 ASP A C 1
ATOM 685 O O . ASP A 1 86 ? 9.570 -9.134 4.938 1.00 97.19 86 ASP A O 1
ATOM 689 N N . ILE A 1 87 ? 10.290 -9.497 2.847 1.00 97.44 87 ILE A N 1
ATOM 690 C CA . ILE A 1 87 ? 11.505 -10.217 3.244 1.00 97.44 87 ILE A CA 1
ATOM 691 C C . ILE A 1 87 ? 12.520 -9.284 3.923 1.00 97.44 87 ILE A C 1
ATOM 693 O O . ILE A 1 87 ? 13.308 -9.730 4.755 1.00 97.44 87 ILE A O 1
ATOM 697 N N . THR A 1 88 ? 12.490 -7.991 3.589 1.00 96.12 88 THR A N 1
ATOM 698 C CA . THR A 1 88 ? 13.291 -6.941 4.225 1.00 96.12 88 THR A CA 1
ATOM 699 C C . THR A 1 88 ? 12.542 -5.611 4.221 1.00 96.12 88 THR A C 1
ATOM 701 O O . THR A 1 88 ? 11.839 -5.290 3.269 1.00 96.12 88 THR A O 1
ATOM 704 N N . LEU A 1 89 ? 12.724 -4.814 5.276 1.00 96.19 89 LEU A N 1
ATOM 705 C CA . LEU A 1 89 ? 12.150 -3.468 5.401 1.00 96.19 89 LEU A CA 1
ATOM 706 C C . LEU A 1 89 ? 13.200 -2.359 5.234 1.00 96.19 89 LEU A C 1
ATOM 708 O O . LEU A 1 89 ? 12.924 -1.196 5.505 1.00 96.19 89 LEU A O 1
ATOM 712 N N . GLU A 1 90 ? 14.409 -2.698 4.784 1.00 96.56 90 GLU A N 1
ATOM 713 C CA . GLU A 1 90 ? 15.526 -1.750 4.645 1.00 96.56 90 GLU A CA 1
ATOM 714 C C . GLU A 1 90 ? 15.245 -0.587 3.681 1.00 96.56 90 GLU A C 1
ATOM 716 O O . GLU A 1 90 ? 15.816 0.492 3.824 1.00 96.56 90 GLU A O 1
ATOM 721 N N . ASN A 1 91 ? 14.350 -0.806 2.715 1.00 95.44 91 ASN A N 1
ATOM 722 C CA . ASN A 1 91 ? 13.966 0.183 1.712 1.00 95.44 91 ASN A CA 1
ATOM 723 C C . ASN A 1 91 ? 12.809 1.082 2.176 1.00 95.44 91 ASN A C 1
ATOM 725 O O . ASN A 1 91 ? 12.457 2.027 1.466 1.00 95.44 91 ASN A O 1
ATOM 729 N N . VAL A 1 92 ? 12.215 0.801 3.342 1.00 96.44 92 VAL A N 1
ATOM 730 C CA . VAL A 1 92 ? 11.110 1.585 3.896 1.00 96.44 92 VAL A CA 1
ATOM 731 C C . VAL A 1 92 ? 11.678 2.777 4.675 1.00 96.44 92 VAL A C 1
ATOM 733 O O . VAL A 1 92 ? 12.440 2.585 5.627 1.00 96.44 92 VAL A O 1
ATOM 736 N N . PRO A 1 93 ? 11.310 4.018 4.312 1.00 95.62 93 PRO A N 1
ATOM 737 C CA . PRO A 1 93 ? 11.704 5.204 5.060 1.00 95.62 93 PRO A CA 1
ATOM 738 C C . PRO A 1 93 ? 11.299 5.130 6.539 1.00 95.62 93 PRO A C 1
ATOM 740 O O . PRO A 1 93 ? 10.232 4.622 6.891 1.00 95.62 93 PRO A O 1
ATOM 743 N N . ALA A 1 94 ? 12.152 5.659 7.420 1.00 94.44 94 ALA A N 1
ATOM 744 C CA . ALA A 1 94 ? 11.972 5.548 8.869 1.00 94.44 94 ALA A CA 1
ATOM 745 C C . ALA A 1 94 ? 10.661 6.171 9.378 1.00 94.44 94 ALA A C 1
ATOM 747 O O . ALA A 1 94 ? 10.071 5.675 10.333 1.00 94.44 94 ALA A O 1
ATOM 748 N N . ASP A 1 95 ? 10.193 7.240 8.736 1.00 93.00 95 ASP A N 1
ATOM 749 C CA . ASP A 1 95 ? 8.909 7.871 9.033 1.00 93.00 95 ASP A CA 1
ATOM 750 C C . ASP A 1 95 ? 7.730 6.937 8.725 1.00 93.00 95 ASP A C 1
ATOM 752 O O . ASP A 1 95 ? 6.793 6.853 9.523 1.00 93.00 95 ASP A O 1
ATOM 756 N N . LEU A 1 96 ? 7.806 6.165 7.637 1.00 93.88 96 LEU A N 1
ATOM 757 C CA . LEU A 1 96 ? 6.764 5.207 7.267 1.00 93.88 96 LEU A CA 1
ATOM 758 C C . LEU A 1 96 ? 6.752 3.957 8.152 1.00 93.88 96 LEU A C 1
ATOM 760 O O . LEU A 1 96 ? 5.675 3.435 8.428 1.00 93.88 96 LEU A O 1
ATOM 764 N N . LEU A 1 97 ? 7.907 3.525 8.671 1.00 93.94 97 LEU A N 1
ATOM 765 C CA . LEU A 1 97 ? 7.989 2.422 9.645 1.00 93.94 97 LEU A CA 1
ATOM 766 C C . LEU A 1 97 ? 7.247 2.718 10.956 1.00 93.94 97 LEU A C 1
ATOM 768 O O . LEU A 1 97 ? 6.893 1.804 11.693 1.00 93.94 97 LEU A O 1
ATOM 772 N N . THR A 1 98 ? 7.035 3.997 11.266 1.00 93.69 98 THR A N 1
ATOM 773 C CA . THR A 1 98 ? 6.333 4.434 12.482 1.00 93.69 98 THR A CA 1
ATOM 774 C C . THR A 1 98 ? 4.881 4.838 12.239 1.00 93.69 98 THR A C 1
ATOM 776 O O . THR A 1 98 ? 4.246 5.427 13.117 1.00 93.69 98 THR A O 1
ATOM 779 N N . HIS A 1 99 ? 4.340 4.558 11.051 1.00 93.50 99 HIS A N 1
ATOM 780 C CA . HIS A 1 99 ? 2.998 4.990 10.693 1.00 93.50 99 HIS A CA 1
ATOM 781 C C . HIS A 1 99 ? 1.936 4.318 11.594 1.00 93.50 99 HIS A C 1
ATOM 783 O O . HIS A 1 99 ? 1.868 3.096 11.661 1.00 93.50 99 HIS A O 1
ATOM 789 N N . PRO A 1 100 ? 1.038 5.076 12.253 1.00 92.00 100 PRO A N 1
ATOM 790 C CA . PRO A 1 100 ? 0.199 4.555 13.343 1.00 92.00 100 PRO A CA 1
ATOM 791 C C . PRO A 1 100 ? -0.831 3.495 12.921 1.00 92.00 100 PRO A C 1
ATOM 793 O O . PRO A 1 100 ? -1.308 2.736 13.760 1.00 92.00 100 PRO A O 1
ATOM 796 N N . ASN A 1 101 ? -1.190 3.456 11.635 1.00 92.38 101 ASN A N 1
ATOM 797 C CA . ASN A 1 101 ? -2.207 2.549 11.086 1.00 92.38 101 ASN A CA 1
ATOM 798 C C . ASN A 1 101 ? -1.641 1.550 10.059 1.00 92.38 101 ASN A C 1
ATOM 800 O O . ASN A 1 101 ? -2.409 0.957 9.295 1.00 92.38 101 ASN A O 1
ATOM 804 N N . ILE A 1 102 ? -0.315 1.409 9.996 1.00 94.50 102 ILE A N 1
ATOM 805 C CA . ILE A 1 102 ? 0.363 0.406 9.169 1.00 94.50 102 ILE A CA 1
ATOM 806 C C . ILE A 1 102 ? 1.265 -0.391 10.106 1.00 94.50 102 ILE A C 1
ATOM 808 O O . ILE A 1 102 ? 2.119 0.187 10.771 1.00 94.50 102 ILE A O 1
ATOM 812 N N . GLU A 1 103 ? 1.009 -1.692 10.190 1.00 90.31 103 GLU A N 1
ATOM 813 C CA . GLU A 1 103 ? 1.789 -2.661 10.967 1.00 90.31 103 GLU A CA 1
ATOM 814 C C . GLU A 1 103 ? 2.697 -3.488 10.062 1.00 90.31 103 GLU A C 1
ATOM 816 O O . GLU A 1 103 ? 2.214 -3.899 8.979 1.00 90.31 103 GLU A O 1
#

Organism: NCBI:txid210454

Sequence (103 aa):
EREERTELPVALAEHLLGAQEFTMWRGVSMYKCMYDFLMYPLLLQELRPKTIIETGSFCGASAVWMHDLATTNLGTENWGKIISSDITLENVPADLLTHPNIE

pLDDT: mean 92.43, std 6.01, range [67.81, 97.75]

InterPro domains:
  IPR007072 Rhamnosyl O-methyltransferase [PF04989] (23-91)
  IPR029063 S-adenosyl-L-methionine-dependent methyltransferase superfamily [G3DSA:3.40.50.150] (32-103)
  IPR029063 S-adenosyl-L-methionine-dependent methyltransferase superfamily [SSF53335] (22-75)